Protein AF-A0A372IMG6-F1 (afdb_monomer)

Organism: NCBI:txid2303751

Foldseek 3Di:
DLVVLQVLLCVQVVDPVVVVVQLVVQLVVPDDPPDDSVVSSSVSSNCSNVDRPPPDDPPPPPPPPPVPPPDDD

Solvent-accessible surface area (backbone atoms only — not comparable to full-atom values): 4560 Å² total; per-residue (Å²): 111,75,65,58,34,51,59,40,20,40,76,61,40,77,52,64,68,57,43,52,53,51,46,53,53,51,26,68,73,68,54,53,97,92,53,60,70,68,58,41,40,50,52,48,33,52,47,32,47,78,40,51,87,75,73,58,71,84,72,72,77,77,75,80,76,76,74,78,81,75,81,78,137

Radius of gyration: 16.76 Å; Cα contacts (8 Å, |Δi|>4): 47; chains: 1; bounding box: 21×55×38 Å

Structure (mmCIF, N/CA/C/O backbone):
data_AF-A0A372IMG6-F1
#
_entry.id   AF-A0A372IMG6-F1
#
loop_
_atom_site.group_PDB
_atom_site.id
_atom_site.type_symbol
_atom_site.label_atom_id
_atom_site.label_alt_id
_atom_site.label_comp_id
_atom_site.label_asym_id
_atom_site.label_entity_id
_atom_site.label_seq_id
_atom_site.pdbx_PDB_ins_code
_atom_site.Cartn_x
_atom_site.Cartn_y
_atom_site.Cartn_z
_atom_site.occupancy
_atom_site.B_iso_or_equiv
_atom_site.auth_seq_id
_atom_site.auth_comp_id
_atom_site.auth_asym_id
_atom_site.auth_atom_id
_atom_site.pdbx_PDB_model_num
ATOM 1 N N . MET A 1 1 ? -0.948 -14.267 -2.551 1.00 79.81 1 MET A N 1
ATOM 2 C CA . MET A 1 1 ? 0.041 -13.872 -1.518 1.00 79.81 1 MET A CA 1
ATOM 3 C C . MET A 1 1 ? 0.205 -12.353 -1.501 1.00 79.81 1 MET A C 1
ATOM 5 O O . MET A 1 1 ? -0.200 -11.689 -2.448 1.00 79.81 1 MET A O 1
ATOM 9 N N . ARG A 1 2 ? 0.771 -11.768 -0.432 1.00 87.56 2 ARG A N 1
ATOM 10 C CA . ARG A 1 2 ? 0.967 -10.303 -0.340 1.00 87.56 2 ARG A CA 1
ATOM 11 C C . ARG A 1 2 ? 1.949 -9.770 -1.393 1.00 87.56 2 ARG A C 1
ATOM 13 O O . ARG A 1 2 ? 1.797 -8.639 -1.841 1.00 87.56 2 ARG A O 1
ATOM 20 N N . SER A 1 3 ? 2.898 -10.599 -1.825 1.00 94.06 3 SER A N 1
ATOM 21 C CA . SER A 1 3 ? 3.789 -10.337 -2.961 1.00 94.06 3 SER A CA 1
ATOM 22 C C . SER A 1 3 ? 3.018 -10.006 -4.241 1.00 94.06 3 SER A C 1
ATOM 24 O O . SER A 1 3 ? 3.322 -9.012 -4.890 1.00 94.06 3 SER A O 1
ATOM 26 N N . ASP A 1 4 ? 1.971 -10.770 -4.561 1.00 94.69 4 ASP A N 1
ATOM 27 C CA . ASP A 1 4 ? 1.189 -10.601 -5.796 1.00 94.69 4 ASP A CA 1
ATOM 28 C C . ASP A 1 4 ? 0.467 -9.249 -5.836 1.00 94.69 4 ASP A C 1
ATOM 30 O O . ASP A 1 4 ? 0.351 -8.620 -6.887 1.00 94.69 4 ASP A O 1
ATOM 34 N N . LEU A 1 5 ? 0.024 -8.764 -4.670 1.00 93.75 5 LEU A N 1
ATOM 35 C CA . LEU A 1 5 ? -0.586 -7.441 -4.537 1.00 93.75 5 LEU A CA 1
ATOM 36 C C . LEU A 1 5 ? 0.431 -6.320 -4.768 1.00 93.75 5 LEU A C 1
ATOM 38 O O . LEU A 1 5 ? 0.107 -5.320 -5.404 1.00 93.75 5 LEU A O 1
ATOM 42 N N . ILE A 1 6 ? 1.664 -6.492 -4.283 1.00 93.69 6 ILE A N 1
ATOM 43 C CA . ILE A 1 6 ? 2.749 -5.529 -4.499 1.00 93.69 6 ILE A CA 1
ATOM 44 C C . ILE A 1 6 ? 3.113 -5.484 -5.984 1.00 93.69 6 ILE A C 1
ATOM 46 O O . ILE A 1 6 ? 3.177 -4.397 -6.551 1.00 93.69 6 ILE A O 1
ATOM 50 N N . PHE A 1 7 ? 3.288 -6.640 -6.633 1.00 94.56 7 PHE A N 1
ATOM 51 C CA . PHE A 1 7 ? 3.562 -6.696 -8.072 1.00 94.56 7 PHE A CA 1
ATOM 52 C C . PHE A 1 7 ? 2.442 -6.055 -8.895 1.00 94.56 7 PHE A C 1
ATOM 54 O O . PHE A 1 7 ? 2.728 -5.286 -9.809 1.00 94.56 7 PHE A O 1
ATOM 61 N N . GLY A 1 8 ? 1.179 -6.289 -8.525 1.00 93.81 8 GLY A N 1
ATOM 62 C CA . GLY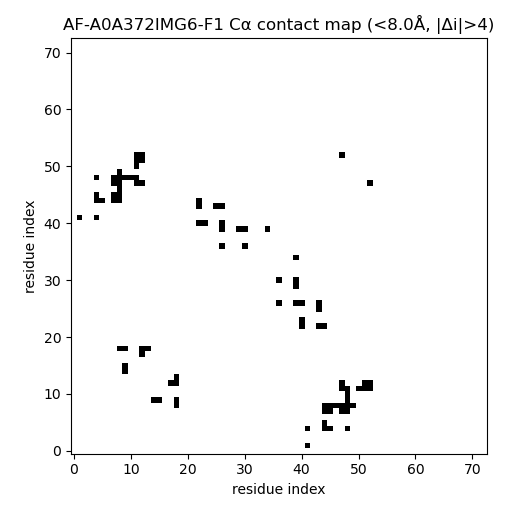 A 1 8 ? 0.033 -5.624 -9.142 1.00 93.81 8 GLY A CA 1
ATOM 63 C C . GLY A 1 8 ? 0.059 -4.104 -8.971 1.00 93.81 8 GLY A C 1
ATOM 64 O O . GLY A 1 8 ? -0.140 -3.382 -9.940 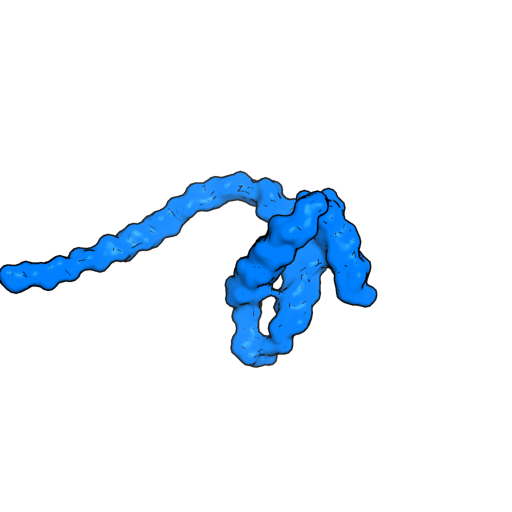1.00 93.81 8 GLY A O 1
ATOM 65 N N . ALA A 1 9 ? 0.356 -3.602 -7.7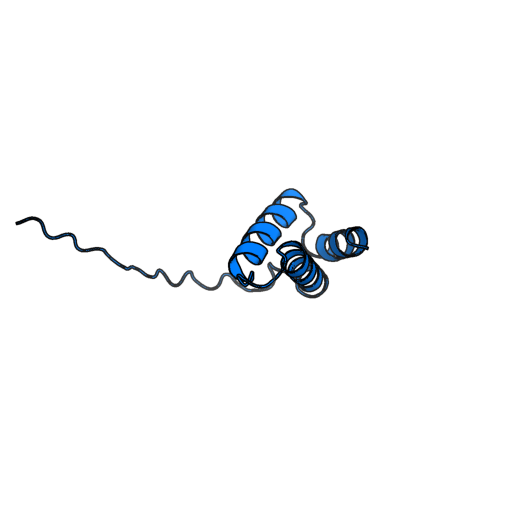74 1.00 94.44 9 ALA A N 1
ATOM 66 C CA . ALA A 1 9 ? 0.418 -2.163 -7.512 1.00 94.44 9 ALA A CA 1
ATOM 67 C C . ALA A 1 9 ? 1.574 -1.459 -8.253 1.00 94.44 9 ALA A C 1
ATOM 69 O O . ALA A 1 9 ? 1.443 -0.301 -8.656 1.00 94.44 9 ALA A O 1
ATOM 70 N N . LEU A 1 10 ? 2.693 -2.159 -8.475 1.00 94.94 10 LEU A N 1
ATOM 71 C CA . LEU A 1 10 ? 3.844 -1.622 -9.211 1.00 94.94 10 LEU A CA 1
ATOM 72 C C . LEU A 1 10 ? 3.553 -1.338 -10.693 1.00 94.94 10 LEU A C 1
ATOM 74 O O . LEU A 1 10 ? 4.298 -0.581 -11.310 1.00 94.94 10 LEU A O 1
ATOM 78 N N . THR A 1 11 ? 2.470 -1.887 -11.254 1.00 93.12 11 THR A N 1
ATOM 79 C CA . THR A 1 11 ? 2.030 -1.575 -12.628 1.00 93.12 11 THR A CA 1
ATOM 80 C C . THR A 1 11 ? 1.587 -0.118 -12.790 1.00 93.12 11 THR A C 1
ATOM 82 O O . THR A 1 11 ? 1.729 0.448 -13.871 1.00 93.12 11 THR A O 1
ATOM 85 N N . HIS A 1 12 ? 1.096 0.507 -11.714 1.00 92.75 12 HIS A N 1
ATOM 86 C CA . HIS A 1 12 ? 0.650 1.901 -11.708 1.00 92.75 12 HIS A CA 1
ATOM 87 C C . HIS A 1 12 ? 1.614 2.835 -10.964 1.00 92.75 12 HIS A C 1
ATOM 89 O O . HIS A 1 12 ? 1.750 3.997 -11.340 1.00 92.75 12 HIS A O 1
ATOM 95 N N . VAL A 1 13 ? 2.300 2.344 -9.925 1.00 91.62 13 VAL A N 1
ATOM 96 C CA . VAL A 1 13 ? 3.294 3.111 -9.156 1.00 91.62 13 VAL A CA 1
ATOM 97 C C . VAL A 1 13 ? 4.660 2.451 -9.292 1.00 91.62 13 VAL A C 1
ATOM 99 O O . VAL A 1 13 ? 5.017 1.574 -8.513 1.00 91.62 13 VAL A O 1
ATOM 102 N N . THR A 1 14 ? 5.449 2.879 -10.273 1.00 90.12 14 THR A N 1
ATOM 103 C CA . THR A 1 14 ? 6.741 2.246 -10.595 1.00 90.12 14 THR A CA 1
ATOM 104 C C . THR A 1 14 ? 7.804 2.461 -9.512 1.00 90.12 14 THR A C 1
ATOM 106 O O . THR A 1 14 ? 8.656 1.599 -9.283 1.00 90.12 14 THR A O 1
ATOM 109 N N . ASN A 1 15 ? 7.751 3.588 -8.794 1.00 94.56 15 ASN A N 1
ATOM 110 C CA . ASN A 1 15 ? 8.676 3.887 -7.707 1.00 94.56 15 ASN A CA 1
ATOM 111 C C . ASN A 1 15 ? 8.232 3.219 -6.394 1.00 94.56 15 ASN A C 1
ATOM 113 O O . ASN A 1 15 ? 7.233 3.592 -5.775 1.00 94.56 15 ASN A O 1
ATOM 117 N N . ARG A 1 16 ? 9.041 2.268 -5.914 1.00 94.75 16 ARG A N 1
ATOM 118 C CA . ARG A 1 16 ? 8.768 1.497 -4.690 1.00 94.75 16 ARG A CA 1
ATOM 119 C C . ARG A 1 16 ? 8.700 2.356 -3.424 1.00 94.75 16 ARG A C 1
ATOM 121 O O . ARG A 1 16 ? 7.891 2.072 -2.545 1.00 94.75 16 ARG A O 1
ATOM 128 N N . TYR A 1 17 ? 9.501 3.416 -3.325 1.00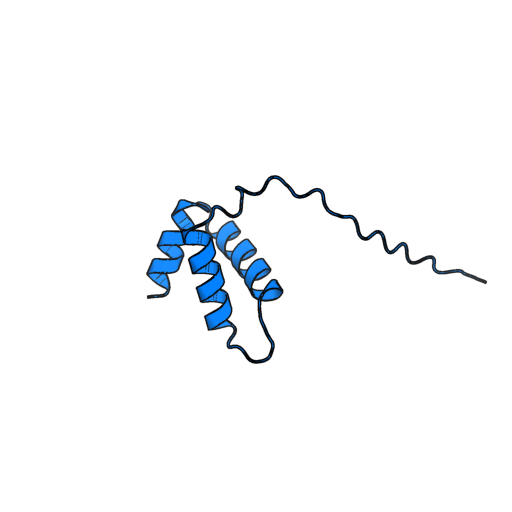 96.12 17 TYR A N 1
ATOM 129 C CA . TYR A 1 17 ? 9.459 4.325 -2.176 1.00 96.12 17 TYR A CA 1
ATOM 130 C C . TYR A 1 17 ? 8.153 5.119 -2.151 1.00 96.12 17 TYR A C 1
ATOM 132 O O . TYR A 1 17 ? 7.519 5.231 -1.101 1.00 96.12 17 TYR A O 1
ATOM 140 N N . GLN A 1 18 ? 7.709 5.604 -3.313 1.00 94.56 18 GLN A N 1
ATOM 141 C CA . GLN A 1 18 ? 6.418 6.283 -3.439 1.00 94.56 18 GLN A CA 1
ATOM 142 C C . GLN A 1 18 ? 5.259 5.334 -3.126 1.00 94.56 18 GLN A C 1
ATOM 144 O O . GLN A 1 18 ? 4.360 5.707 -2.374 1.00 94.56 18 GLN A O 1
ATOM 149 N N . LEU A 1 19 ? 5.311 4.090 -3.615 1.00 94.69 19 LEU A N 1
ATOM 150 C CA . LEU A 1 19 ? 4.322 3.062 -3.285 1.00 94.69 19 LEU A CA 1
ATOM 151 C C . LEU A 1 19 ? 4.198 2.873 -1.767 1.00 94.69 19 LEU A C 1
ATOM 153 O O . LEU A 1 19 ? 3.089 2.903 -1.235 1.00 94.69 19 LEU A O 1
ATOM 157 N N . CYS A 1 20 ? 5.320 2.748 -1.054 1.00 95.94 20 CYS A N 1
ATOM 158 C CA . CYS A 1 20 ? 5.324 2.619 0.404 1.00 95.94 20 CYS A CA 1
ATOM 159 C C . CYS A 1 20 ? 4.719 3.845 1.106 1.00 95.94 20 CYS A C 1
ATOM 161 O O . CYS A 1 20 ? 3.916 3.694 2.032 1.00 95.94 20 CYS A O 1
ATOM 163 N N . GLN A 1 21 ? 5.067 5.059 0.672 1.00 96.00 21 GLN A N 1
ATOM 164 C CA . GLN A 1 21 ? 4.543 6.299 1.255 1.00 96.00 21 GLN A CA 1
ATOM 165 C C . GLN A 1 21 ? 3.029 6.430 1.044 1.00 96.00 21 GLN A C 1
ATOM 167 O O . GLN A 1 21 ? 2.290 6.702 1.997 1.00 96.00 21 GLN A O 1
ATOM 172 N N . LEU A 1 22 ? 2.556 6.181 -0.180 1.00 95.69 22 LEU A N 1
ATOM 173 C CA . LEU A 1 22 ? 1.138 6.210 -0.533 1.00 95.69 22 LEU A CA 1
ATOM 174 C C . LEU A 1 22 ? 0.359 5.141 0.230 1.00 95.69 22 LEU A C 1
ATOM 176 O O . LEU A 1 22 ? -0.668 5.451 0.835 1.00 95.69 22 LEU A O 1
ATOM 180 N N . ALA A 1 23 ? 0.872 3.909 0.271 1.00 94.94 23 ALA A N 1
ATOM 181 C CA . ALA A 1 23 ? 0.246 2.812 0.998 1.00 94.94 23 ALA A CA 1
ATOM 182 C C . ALA A 1 23 ? 0.146 3.126 2.494 1.00 94.94 23 ALA A C 1
ATOM 184 O O . ALA A 1 23 ? -0.902 2.909 3.101 1.00 94.94 23 ALA A O 1
ATOM 185 N N . SER A 1 24 ? 1.192 3.712 3.082 1.00 96.50 24 SER A N 1
ATOM 186 C CA . SER A 1 24 ? 1.191 4.133 4.487 1.00 96.50 24 SER A CA 1
ATOM 187 C C . SER A 1 24 ? 0.156 5.229 4.751 1.00 96.50 24 SER A C 1
ATOM 189 O O . SER A 1 24 ? -0.593 5.151 5.726 1.00 96.50 24 SER A O 1
ATOM 191 N N . LYS A 1 25 ? 0.072 6.240 3.875 1.00 96.94 25 LYS A N 1
ATOM 192 C CA . LYS A 1 25 ? -0.902 7.335 3.994 1.00 96.94 25 LYS A CA 1
ATOM 193 C C . LYS A 1 25 ? -2.339 6.823 3.861 1.00 96.94 25 LYS A C 1
ATOM 195 O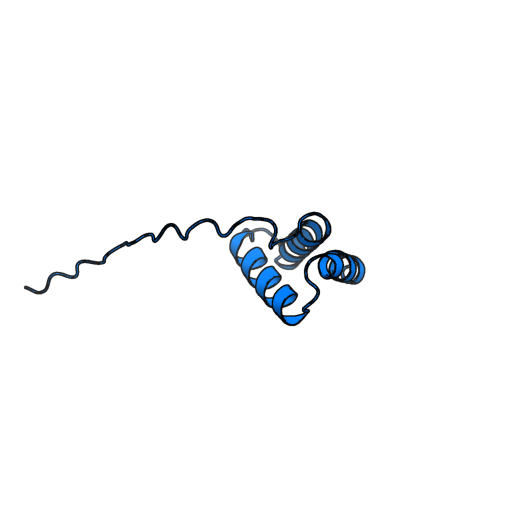 O . LYS A 1 25 ? -3.181 7.155 4.692 1.00 96.94 25 LYS A O 1
ATOM 200 N N . ALA A 1 26 ? -2.608 5.992 2.857 1.00 95.75 26 ALA A N 1
ATOM 201 C CA . 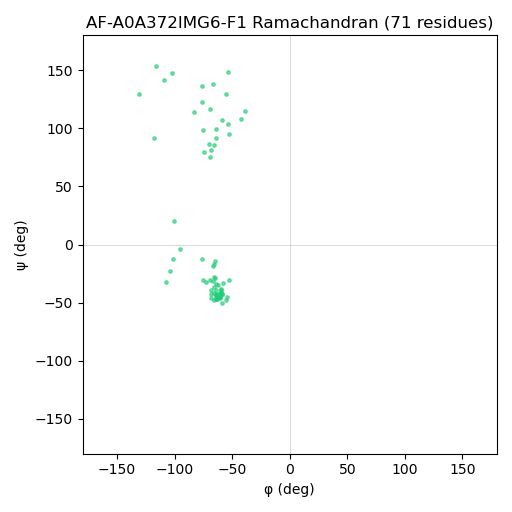ALA A 1 26 ? -3.924 5.409 2.619 1.00 95.75 26 ALA A CA 1
ATOM 202 C C . ALA A 1 26 ? -4.336 4.445 3.740 1.00 95.75 26 ALA A C 1
ATOM 204 O O . ALA A 1 26 ? -5.467 4.527 4.211 1.00 95.75 26 ALA A O 1
ATOM 205 N N . THR A 1 27 ? -3.415 3.606 4.228 1.00 97.19 27 THR A N 1
ATOM 206 C CA . THR A 1 27 ? -3.683 2.690 5.349 1.00 97.19 27 THR A CA 1
ATOM 207 C C . THR A 1 27 ? -4.108 3.480 6.580 1.00 97.19 27 THR A C 1
ATOM 209 O O 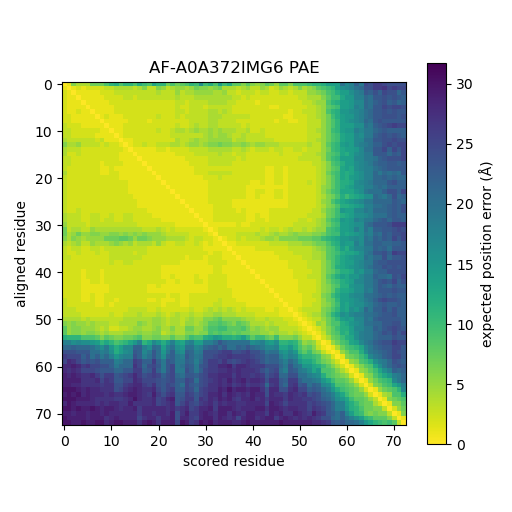. THR A 1 27 ? -5.167 3.205 7.125 1.00 97.19 27 THR A O 1
ATOM 212 N N . ARG A 1 28 ? -3.361 4.521 6.978 1.00 96.81 28 ARG A N 1
ATOM 213 C CA . ARG A 1 28 ? -3.749 5.359 8.128 1.00 96.81 28 ARG A CA 1
ATOM 214 C C . ARG A 1 28 ? -5.113 6.028 7.948 1.00 96.81 28 ARG A C 1
ATOM 216 O O . ARG A 1 28 ? -5.857 6.124 8.912 1.00 96.81 28 ARG A O 1
ATOM 223 N N . LYS A 1 29 ? -5.441 6.485 6.734 1.00 96.44 29 LYS A N 1
ATOM 224 C CA . LYS A 1 29 ? -6.713 7.172 6.454 1.00 96.44 29 LYS A CA 1
ATOM 225 C C . LYS A 1 29 ? -7.923 6.229 6.452 1.00 96.44 29 LYS A C 1
ATOM 227 O O . LYS A 1 29 ? -9.022 6.666 6.768 1.00 96.44 29 LYS A O 1
ATOM 232 N N . LEU A 1 30 ? -7.739 4.975 6.045 1.00 95.69 30 LEU A N 1
ATOM 233 C CA . LEU A 1 30 ? -8.828 4.008 5.852 1.00 95.69 30 LEU A CA 1
ATOM 234 C C . LEU A 1 30 ? -8.975 3.008 7.003 1.00 95.69 30 LEU A C 1
ATOM 236 O O . LEU A 1 30 ? -9.973 2.292 7.063 1.00 95.69 30 LEU A O 1
ATOM 240 N N . HIS A 1 31 ? -7.990 2.936 7.895 1.00 98.00 31 HIS A N 1
ATOM 241 C CA . HIS A 1 31 ? -7.985 1.983 8.992 1.00 98.00 31 HIS A CA 1
ATOM 242 C C . HIS A 1 31 ? -9.096 2.265 10.009 1.00 98.00 31 HIS A C 1
ATOM 244 O O . HIS A 1 31 ? -9.330 3.411 10.392 1.00 98.00 31 HIS A O 1
ATOM 250 N N . LYS A 1 32 ? -9.752 1.198 10.478 1.00 95.38 32 LYS A N 1
ATOM 251 C CA . LYS A 1 32 ? -10.780 1.252 11.524 1.00 95.38 32 LYS A CA 1
ATOM 252 C C . LYS A 1 32 ? -10.233 0.629 12.816 1.00 95.38 32 LYS A C 1
ATOM 254 O O . LYS A 1 32 ? -9.599 -0.422 12.716 1.00 95.38 32 LYS A O 1
ATOM 259 N N . PRO A 1 33 ? -10.540 1.178 14.008 1.00 93.31 33 PRO A N 1
ATOM 260 C CA . PRO A 1 33 ? -9.992 0.696 15.285 1.00 93.31 33 PRO A CA 1
ATOM 261 C C . PRO A 1 33 ? -10.166 -0.809 15.556 1.00 93.31 33 PRO A C 1
ATOM 263 O O . PRO A 1 33 ? -9.311 -1.417 16.185 1.00 93.31 33 PRO A O 1
ATOM 266 N N . ASN A 1 34 ? -11.235 -1.424 15.037 1.00 94.56 34 ASN A N 1
ATOM 267 C CA . ASN A 1 34 ? -11.554 -2.844 15.248 1.00 94.56 34 ASN A CA 1
ATOM 268 C C . ASN A 1 34 ? -11.156 -3.747 14.067 1.00 94.56 34 ASN A C 1
ATOM 270 O O . ASN A 1 34 ? -11.701 -4.834 13.902 1.00 94.56 34 ASN A O 1
ATOM 274 N N . THR A 1 35 ? -10.247 -3.293 13.205 1.00 95.75 35 THR A N 1
ATOM 275 C CA . THR A 1 35 ? -9.720 -4.092 12.087 1.00 95.75 35 THR A CA 1
ATOM 276 C C . THR A 1 35 ? -8.234 -4.330 12.283 1.00 95.75 35 THR A C 1
ATOM 278 O O . THR A 1 35 ? -7.561 -3.530 12.927 1.00 95.75 35 THR A O 1
ATOM 281 N N . ARG A 1 36 ? -7.679 -5.417 11.740 1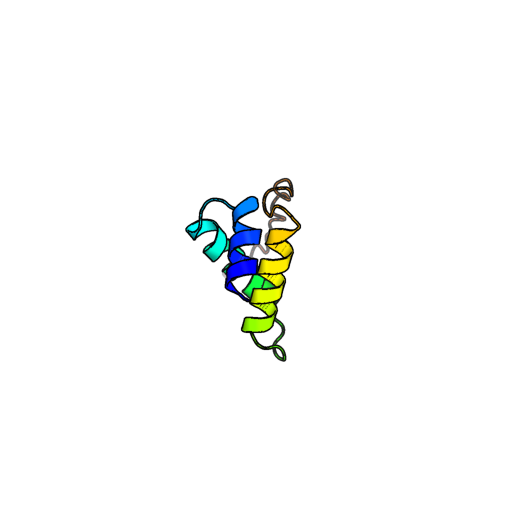.00 97.00 36 ARG A N 1
ATOM 282 C CA . ARG A 1 36 ? -6.222 -5.591 11.770 1.00 97.00 36 ARG A CA 1
ATOM 283 C C . ARG A 1 36 ? -5.613 -4.671 10.720 1.00 97.00 36 ARG A C 1
ATOM 285 O O . ARG A 1 36 ? -6.068 -4.621 9.582 1.00 97.00 36 ARG A O 1
ATOM 292 N N . LEU A 1 37 ? -4.528 -3.985 11.072 1.00 95.75 37 LEU A N 1
ATOM 293 C CA . LEU A 1 37 ? -3.853 -3.059 10.156 1.00 95.75 37 LEU A CA 1
ATOM 294 C C . LEU A 1 37 ? -3.397 -3.744 8.857 1.00 95.75 37 LEU A C 1
ATOM 296 O O . LEU A 1 37 ? -3.439 -3.145 7.786 1.00 95.75 37 LEU A O 1
ATOM 300 N N . GLN A 1 38 ? -3.019 -5.021 8.951 1.00 95.50 38 GLN A N 1
ATOM 301 C CA . GLN A 1 38 ? -2.623 -5.843 7.807 1.00 95.50 38 GLN A CA 1
ATOM 302 C C . GLN A 1 38 ? -3.747 -5.978 6.773 1.00 95.50 38 GLN A C 1
ATOM 304 O O . GLN A 1 38 ? -3.471 -5.903 5.577 1.00 95.50 38 GLN A O 1
ATOM 309 N N . ASP A 1 39 ? -4.993 -6.119 7.229 1.00 96.88 39 ASP A N 1
ATOM 310 C CA . ASP A 1 39 ? -6.159 -6.277 6.360 1.00 96.88 39 ASP A CA 1
ATOM 311 C C . ASP A 1 39 ? -6.411 -4.975 5.596 1.00 96.88 39 ASP A C 1
ATOM 313 O O . ASP A 1 39 ? -6.486 -4.980 4.368 1.00 96.88 39 ASP A O 1
ATOM 317 N N . THR A 1 40 ? -6.376 -3.833 6.295 1.00 97.44 40 THR A N 1
ATOM 318 C CA . THR A 1 40 ? -6.464 -2.511 5.658 1.00 97.44 40 THR A CA 1
ATOM 319 C C . THR A 1 40 ? -5.338 -2.293 4.643 1.00 97.44 40 THR A C 1
ATOM 321 O O . THR A 1 40 ? -5.576 -1.784 3.549 1.00 97.44 40 THR A O 1
ATOM 324 N N . THR A 1 41 ? -4.098 -2.679 4.963 1.00 96.94 41 THR A N 1
ATOM 325 C CA . THR A 1 41 ? -2.987 -2.542 4.010 1.00 96.94 41 THR A CA 1
ATOM 326 C C . THR A 1 41 ? -3.187 -3.415 2.772 1.00 96.94 41 THR A C 1
ATOM 328 O O . THR A 1 41 ? -2.893 -2.969 1.664 1.00 96.94 41 THR A O 1
ATOM 331 N N . ASN A 1 42 ? -3.697 -4.637 2.928 1.00 96.81 42 ASN A N 1
ATOM 332 C CA . ASN A 1 42 ? -3.989 -5.511 1.793 1.00 96.81 42 ASN A CA 1
ATOM 333 C C . ASN A 1 42 ? -5.081 -4.908 0.902 1.00 96.81 42 ASN A C 1
ATOM 335 O O . ASN A 1 42 ? -4.906 -4.866 -0.314 1.00 96.81 42 ASN A O 1
ATOM 339 N N . GLU A 1 43 ? -6.150 -4.362 1.486 1.00 96.06 43 GLU A N 1
ATOM 340 C CA . GLU A 1 43 ? -7.189 -3.646 0.736 1.00 96.06 43 GLU A CA 1
ATOM 341 C C . GLU A 1 43 ? -6.623 -2.453 -0.045 1.00 96.06 43 GLU A C 1
ATOM 343 O O . GLU A 1 43 ? -6.964 -2.251 -1.211 1.00 96.06 43 GLU A O 1
ATOM 348 N N . VAL A 1 44 ? -5.729 -1.670 0.566 1.00 96.12 44 VAL A N 1
ATOM 349 C CA . VAL A 1 44 ? -5.053 -0.548 -0.104 1.00 96.12 44 VAL A CA 1
ATOM 350 C C . VAL A 1 44 ? -4.233 -1.029 -1.303 1.00 96.12 44 VAL A C 1
ATOM 352 O O . VAL A 1 44 ? -4.332 -0.445 -2.381 1.00 96.12 44 VAL A O 1
ATOM 355 N N . LEU A 1 45 ? -3.459 -2.107 -1.149 1.00 95.81 45 LEU A N 1
ATOM 356 C CA . LEU A 1 45 ? -2.661 -2.667 -2.243 1.00 95.81 45 LEU A CA 1
ATOM 357 C C . LEU A 1 45 ? -3.540 -3.242 -3.365 1.00 95.81 45 LEU A C 1
ATOM 359 O O . LEU A 1 45 ? -3.210 -3.074 -4.537 1.00 95.81 45 LEU A O 1
ATOM 363 N N . VAL A 1 46 ? -4.684 -3.852 -3.032 1.00 95.94 46 VAL A N 1
ATOM 364 C CA . VAL A 1 46 ? -5.691 -4.274 -4.024 1.00 95.94 46 VAL A CA 1
ATOM 365 C C . VAL A 1 46 ? -6.209 -3.069 -4.809 1.00 95.94 46 VAL A C 1
ATOM 367 O O . VAL A 1 46 ? -6.267 -3.119 -6.034 1.00 95.94 46 VAL A O 1
ATOM 370 N N . ARG A 1 47 ? -6.527 -1.952 -4.147 1.00 94.25 47 ARG A N 1
ATOM 371 C CA . ARG A 1 47 ? -6.974 -0.734 -4.846 1.00 94.25 47 ARG A CA 1
ATOM 372 C C . ARG A 1 47 ? -5.903 -0.190 -5.785 1.00 94.25 47 ARG A C 1
ATOM 374 O O . ARG A 1 47 ? -6.226 0.151 -6.916 1.00 94.25 47 ARG A O 1
ATOM 381 N N . PHE A 1 48 ? -4.641 -0.171 -5.361 1.00 94.12 48 PHE A N 1
ATOM 382 C CA . PHE A 1 48 ? -3.527 0.276 -6.206 1.00 94.12 48 PHE A CA 1
ATOM 383 C C . PHE A 1 48 ? -3.252 -0.630 -7.404 1.00 94.12 48 PHE A C 1
ATOM 385 O O . PHE A 1 48 ? -2.610 -0.176 -8.340 1.00 94.12 48 PHE A O 1
ATOM 392 N N . ARG A 1 49 ? -3.724 -1.881 -7.397 1.00 93.12 49 ARG A N 1
ATOM 393 C CA . ARG A 1 49 ? -3.670 -2.776 -8.562 1.00 93.12 49 ARG A CA 1
ATOM 394 C C . ARG A 1 49 ? -4.715 -2.428 -9.625 1.00 93.12 49 ARG A C 1
ATOM 396 O O . ARG A 1 49 ? -4.486 -2.705 -10.793 1.00 93.12 49 ARG A O 1
ATOM 403 N N . HIS A 1 50 ? -5.867 -1.895 -9.223 1.00 91.56 50 HIS A N 1
ATOM 404 C CA . HIS A 1 50 ? -6.997 -1.648 -10.128 1.00 91.56 50 HIS A CA 1
ATOM 405 C C . HIS A 1 50 ? -7.161 -0.177 -10.510 1.00 91.56 50 HIS A C 1
ATOM 407 O O . HIS A 1 50 ? -7.778 0.125 -11.527 1.00 91.56 50 HIS A O 1
ATOM 413 N N . ALA A 1 51 ? -6.640 0.736 -9.693 1.00 88.94 51 ALA A N 1
ATOM 414 C CA . ALA A 1 51 ? -6.749 2.167 -9.899 1.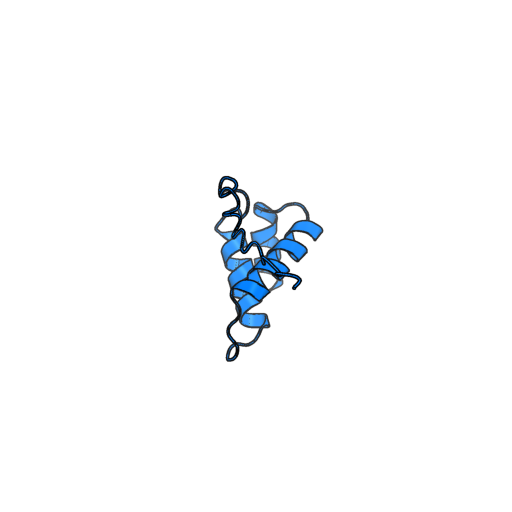00 88.94 51 ALA A CA 1
ATOM 415 C C . ALA A 1 51 ? -5.379 2.825 -9.751 1.00 88.94 51 ALA A C 1
ATOM 417 O O . ALA A 1 51 ? -4.695 2.655 -8.738 1.00 88.94 51 ALA A O 1
ATOM 418 N N . ASN A 1 52 ? -5.011 3.634 -10.744 1.00 86.69 52 ASN A N 1
ATOM 419 C CA . ASN A 1 52 ? -3.818 4.457 -10.662 1.00 86.69 52 ASN A CA 1
ATOM 420 C C . ASN A 1 52 ? -4.036 5.561 -9.604 1.00 86.69 52 ASN A C 1
ATOM 422 O O . ASN A 1 52 ? -4.904 6.418 -9.798 1.00 86.69 52 ASN A O 1
ATOM 426 N N . PRO A 1 53 ? -3.261 5.592 -8.502 1.00 81.44 53 PRO A N 1
ATOM 427 C CA . PRO A 1 53 ? -3.423 6.605 -7.460 1.00 81.44 53 PRO A CA 1
ATOM 428 C C . PRO A 1 53 ? -3.115 8.031 -7.942 1.00 81.44 53 PRO A C 1
ATOM 430 O O . PRO A 1 53 ? -3.490 8.983 -7.264 1.00 81.44 53 PRO A O 1
ATOM 433 N N . PHE A 1 54 ? -2.476 8.185 -9.106 1.00 79.19 54 PHE A N 1
ATOM 434 C CA . PHE A 1 54 ? -2.211 9.468 -9.759 1.00 79.19 54 PHE A CA 1
ATOM 435 C C . PHE A 1 54 ? -3.257 9.855 -10.819 1.00 79.19 54 PHE A C 1
ATOM 437 O O . PHE A 1 54 ? -3.161 10.938 -11.383 1.00 79.19 54 PHE A O 1
ATOM 444 N N . ALA A 1 55 ? -4.242 8.996 -11.116 1.00 75.00 55 ALA A N 1
ATOM 445 C CA . ALA A 1 55 ? -5.270 9.293 -12.122 1.00 75.00 55 ALA A CA 1
ATOM 446 C C . ALA A 1 55 ? -6.339 10.280 -11.633 1.00 75.00 55 ALA A C 1
ATOM 448 O O . ALA A 1 55 ? -7.100 10.805 -12.444 1.00 75.00 55 ALA A O 1
ATOM 449 N N . PHE A 1 56 ? -6.400 10.558 -10.328 1.00 62.06 56 PHE A N 1
ATOM 450 C CA . PHE A 1 56 ? -7.189 11.682 -9.847 1.00 62.06 56 PHE A CA 1
ATOM 451 C C . PHE A 1 56 ? -6.413 12.969 -10.146 1.00 62.06 56 PHE A C 1
ATOM 453 O O . PHE A 1 56 ? -5.278 13.092 -9.672 1.00 62.06 56 PHE A O 1
ATOM 460 N N . PRO A 1 57 ? -6.989 13.936 -10.891 1.00 55.25 57 PRO A N 1
ATOM 461 C CA . PRO A 1 57 ? -6.401 15.267 -10.960 1.00 55.25 57 PRO A CA 1
ATOM 462 C C . PRO A 1 57 ? -6.219 15.771 -9.525 1.00 55.25 57 PRO A C 1
ATOM 464 O O . PRO A 1 57 ? -7.006 15.373 -8.658 1.00 55.25 57 PRO A O 1
ATOM 467 N N . PRO A 1 58 ? -5.191 16.592 -9.241 1.00 54.03 58 PRO A N 1
ATOM 468 C CA . PRO A 1 58 ? -4.996 17.145 -7.912 1.00 54.03 58 PRO A CA 1
ATOM 469 C C . PRO A 1 58 ? -6.302 17.820 -7.506 1.00 54.03 58 PRO A C 1
ATOM 471 O O . PRO A 1 58 ? -6.652 18.881 -8.019 1.00 54.03 58 PRO A O 1
ATOM 474 N N . VAL A 1 59 ? -7.063 17.151 -6.635 1.00 53.81 59 VAL A N 1
ATOM 475 C CA . VAL A 1 59 ? -8.197 17.753 -5.955 1.00 53.81 59 VAL A CA 1
ATOM 476 C C . VAL A 1 59 ? -7.555 18.909 -5.230 1.00 53.81 59 VAL A C 1
ATOM 478 O O . VAL A 1 59 ? -6.755 18.679 -4.320 1.00 53.81 59 VAL A O 1
ATOM 481 N N . LEU A 1 60 ? -7.812 20.115 -5.742 1.00 49.72 60 LEU A N 1
ATOM 482 C CA . LEU A 1 60 ? -7.410 21.372 -5.142 1.00 49.72 60 LEU A CA 1
ATOM 483 C C . LEU A 1 60 ? -7.593 21.191 -3.648 1.00 49.72 60 LEU A C 1
ATOM 485 O O . LEU A 1 60 ? -8.708 20.909 -3.205 1.00 49.72 60 LEU A O 1
ATOM 489 N N . GLU A 1 61 ? -6.479 21.224 -2.917 1.00 47.12 61 GLU A N 1
ATOM 490 C CA . GLU A 1 61 ? -6.477 21.216 -1.468 1.00 47.12 61 GLU A CA 1
ATOM 491 C C . GLU A 1 61 ? -7.592 22.156 -1.026 1.00 47.12 61 GLU A C 1
ATOM 493 O O . GLU A 1 61 ? -7.488 23.376 -1.174 1.00 47.12 61 GLU A O 1
ATOM 498 N N . GLN A 1 62 ? -8.687 21.594 -0.510 1.00 47.94 62 GLN A N 1
ATOM 499 C CA . GLN A 1 62 ? -9.580 22.361 0.328 1.00 47.94 62 GLN A CA 1
ATOM 500 C C . GLN A 1 62 ? -8.723 22.707 1.536 1.00 47.94 62 GLN A C 1
ATOM 502 O O . GLN A 1 62 ? -8.595 21.919 2.472 1.00 47.94 62 GLN A O 1
ATOM 507 N N . LYS A 1 63 ? -8.060 23.865 1.459 1.00 44.47 63 LYS A N 1
ATOM 508 C CA . LYS A 1 63 ? -7.496 24.561 2.601 1.00 44.47 63 LYS A CA 1
ATOM 509 C C . LYS A 1 63 ? -8.647 24.701 3.583 1.00 44.47 63 LYS A C 1
ATOM 511 O O . LYS A 1 63 ? -9.448 25.624 3.481 1.00 44.47 63 LYS A O 1
ATOM 516 N N . THR A 1 64 ? -8.751 23.782 4.532 1.00 46.88 64 THR A N 1
ATOM 517 C CA . THR A 1 64 ? -9.460 24.044 5.775 1.00 46.88 64 THR A CA 1
ATOM 518 C C . THR A 1 64 ? -8.611 25.075 6.501 1.00 46.88 64 THR A C 1
ATOM 520 O O . THR A 1 64 ? -7.760 24.743 7.324 1.00 46.88 64 THR A O 1
ATOM 523 N N . SER A 1 65 ? -8.766 26.339 6.114 1.00 52.06 65 SER A N 1
ATOM 524 C CA . SER A 1 65 ? -8.248 27.478 6.848 1.00 52.06 65 SER A CA 1
ATOM 525 C C . SER A 1 65 ? -9.057 27.598 8.135 1.00 52.06 65 SER A C 1
ATOM 527 O O . SER A 1 65 ? -9.925 28.458 8.256 1.00 52.06 65 SER A O 1
ATOM 529 N N . SER A 1 66 ? -8.802 26.727 9.111 1.00 53.50 66 SER A N 1
ATOM 530 C CA . SER A 1 66 ? -9.090 27.060 10.501 1.00 53.50 66 SER A CA 1
ATOM 531 C C . SER A 1 66 ? -8.007 28.046 10.931 1.00 53.50 66 SER A C 1
ATOM 533 O O . SER A 1 66 ? -6.985 27.669 11.503 1.00 53.50 66 SER A O 1
ATOM 535 N N . VAL A 1 67 ? -8.188 29.311 10.545 1.00 55.69 67 VAL A N 1
ATOM 536 C CA . VAL A 1 67 ? -7.423 30.429 11.095 1.00 55.69 67 VAL A CA 1
ATOM 537 C C . VAL A 1 67 ? -7.792 30.489 12.570 1.00 55.69 67 VAL A C 1
ATOM 539 O O . VAL A 1 67 ? -8.857 30.972 12.943 1.00 55.69 67 VAL A O 1
ATOM 542 N N . GLU A 1 68 ? -6.931 29.928 13.407 1.00 56.84 68 GLU A N 1
ATOM 543 C CA . GLU A 1 68 ? -7.011 30.056 14.852 1.00 56.84 68 GLU A CA 1
ATOM 544 C C . GLU A 1 68 ? -6.653 31.512 15.200 1.00 56.84 68 GLU A C 1
ATOM 546 O O . GLU A 1 68 ? -5.492 31.859 15.410 1.00 56.84 68 GLU A O 1
ATOM 551 N N . GLN A 1 69 ? -7.651 32.402 15.184 1.00 60.88 69 GLN A N 1
ATOM 552 C CA . GLN A 1 69 ? -7.543 33.747 15.751 1.00 60.88 69 GLN A CA 1
ATOM 553 C C . GLN A 1 69 ? -7.367 33.621 17.268 1.00 60.88 69 GLN A C 1
ATOM 555 O O . GLN A 1 69 ? -8.325 33.675 18.039 1.00 60.88 69 GLN A O 1
ATOM 560 N N . ARG A 1 70 ? -6.122 33.453 17.714 1.00 63.53 70 ARG A N 1
ATOM 561 C CA . ARG A 1 70 ? -5.761 33.648 19.116 1.00 63.53 70 ARG A CA 1
ATOM 562 C C . ARG A 1 70 ? -5.722 35.149 19.384 1.00 63.53 70 ARG A C 1
ATOM 564 O O . ARG A 1 70 ? -4.762 35.829 19.037 1.00 63.53 70 ARG A O 1
ATOM 571 N N . ARG A 1 71 ? -6.814 35.657 19.961 1.00 55.81 71 ARG A N 1
ATOM 572 C CA . ARG A 1 71 ? -6.862 36.955 20.647 1.00 55.81 71 ARG A CA 1
ATOM 573 C C . ARG A 1 71 ? -5.784 36.988 21.735 1.00 55.81 71 ARG A C 1
ATOM 575 O O . ARG A 1 71 ? -5.734 36.080 22.561 1.00 55.81 71 ARG A O 1
ATOM 582 N N . ALA A 1 72 ? -4.980 38.045 21.745 1.00 56.34 72 ALA A N 1
ATOM 583 C CA . ALA A 1 72 ? -4.318 38.537 22.947 1.00 56.34 72 ALA A CA 1
ATOM 584 C C . ALA A 1 72 ? -5.090 39.771 23.448 1.00 56.34 72 ALA A C 1
ATOM 586 O O . ALA A 1 72 ? -5.733 40.448 22.642 1.00 56.34 72 ALA A O 1
ATOM 587 N N . ALA A 1 73 ? -5.084 39.933 24.773 1.00 53.47 73 ALA A N 1
ATOM 588 C CA . ALA A 1 73 ? -5.914 40.821 25.589 1.00 53.47 73 ALA A CA 1
ATOM 589 C C . ALA A 1 73 ? -5.746 42.318 25.297 1.00 53.47 73 ALA A C 1
ATOM 591 O O . ALA A 1 73 ? -4.628 42.721 24.908 1.00 53.47 73 ALA A O 1
#

pLDDT: mean 83.73, std 17.76, range [44.47, 98.0]

Sequence (73 aa):
MRSDLIFGALTHVTNRYQLCQLASKATRKLHKPNTRLQDTTNEVLVRFRHANPFAFPPVLEQKTSSVEQRRAA

Mean predicted aligned error: 9.82 Å

Secondary structure (DSSP, 8-state):
-HHHHHHHHHTT---HHHHHHHHHHHHHHH--TTS-HHHHHHHHHHHHHHS-TT-S-----------------